Protein AF-A0A7Y8IYF8-F1 (afdb_monomer_lite)

pLDDT: mean 85.67, std 15.32, range [39.69, 97.5]

Foldseek 3Di:
DDDPPPPPQQEEEAEDEDLDDPSVVVQVVVCVVCVVVVHHYDYDYVLVVDDPVCSVVRNVD

Sequence (61 aa):
MKGASTLKQNSIMALSAAAATGHLRAAEALVAAFEIHGVSARHVEMLKYTNPLFRKIYSDL

Secondary structure (DSSP, 8-state):
----------EEEEEE--SSSHHHHHHHHHHHHHHHTT-EEEEEEGGGGS-HHHHHHHH--

Radius of gyration: 16.34 Å; chains: 1; bounding box: 32×14×57 Å

Structure (mmCIF, N/CA/C/O backbone):
data_AF-A0A7Y8IYF8-F1
#
_entry.id   AF-A0A7Y8IYF8-F1
#
loop_
_atom_site.group_PDB
_atom_site.id
_atom_site.type_symbol
_atom_site.label_atom_id
_atom_site.label_alt_id
_atom_site.label_comp_id
_atom_site.label_asym_id
_atom_site.label_entity_id
_atom_site.label_seq_id
_atom_site.pdbx_PDB_ins_code
_atom_site.Cartn_x
_atom_site.Cartn_y
_atom_site.Cartn_z
_atom_site.occupancy
_atom_site.B_iso_or_equiv
_atom_site.auth_seq_id
_atom_site.auth_comp_id
_atom_site.auth_asym_id
_atom_site.auth_atom_id
_atom_site.pdbx_PDB_model_num
ATOM 1 N N . MET A 1 1 ? 2.273 6.393 41.884 1.00 40.47 1 MET A N 1
ATOM 2 C CA . MET A 1 1 ? 1.660 6.733 40.581 1.00 40.47 1 MET A CA 1
ATOM 3 C C . MET A 1 1 ? 2.449 5.999 39.500 1.00 40.47 1 MET A C 1
ATOM 5 O O . MET A 1 1 ? 3.573 6.391 39.227 1.00 40.47 1 MET A O 1
ATOM 9 N N . LYS A 1 2 ? 1.957 4.855 39.000 1.00 39.69 2 LYS A N 1
ATOM 10 C CA . LYS A 1 2 ? 2.633 4.095 37.931 1.00 39.69 2 LYS A CA 1
ATOM 11 C C . LYS A 1 2 ? 2.225 4.709 36.590 1.00 39.69 2 LYS A C 1
ATOM 13 O O . LYS A 1 2 ? 1.033 4.861 36.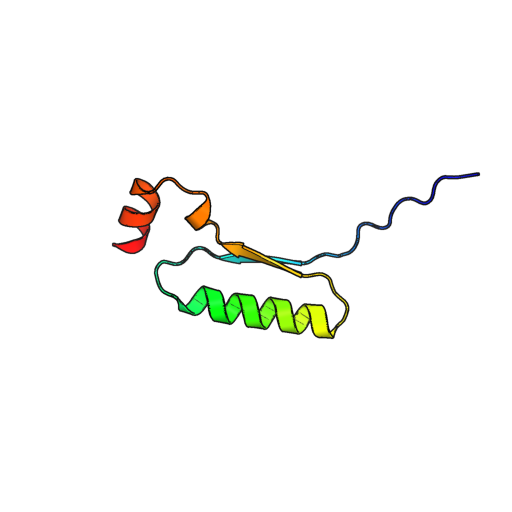345 1.00 39.69 2 LYS A O 1
ATOM 18 N N . GLY A 1 3 ? 3.212 5.116 35.790 1.00 46.41 3 GLY A N 1
ATOM 19 C CA . GLY A 1 3 ? 3.006 5.712 34.474 1.00 46.41 3 GLY A CA 1
ATOM 20 C C . GLY A 1 3 ? 2.186 4.784 33.590 1.00 46.41 3 GLY A C 1
ATOM 21 O O . GLY A 1 3 ? 2.437 3.579 33.557 1.00 46.41 3 GLY A O 1
ATOM 22 N N . ALA A 1 4 ? 1.186 5.350 32.919 1.00 52.44 4 ALA A N 1
ATOM 23 C CA . ALA A 1 4 ? 0.423 4.651 31.905 1.00 52.44 4 ALA A CA 1
ATOM 24 C C . ALA A 1 4 ? 1.408 4.156 30.843 1.00 52.44 4 ALA A C 1
ATOM 26 O O . ALA A 1 4 ? 1.962 4.948 30.083 1.00 52.44 4 ALA A O 1
ATOM 27 N N . SER A 1 5 ? 1.676 2.851 30.826 1.00 53.50 5 SER A N 1
ATOM 28 C CA . SER A 1 5 ? 2.310 2.216 29.683 1.00 53.50 5 SER A CA 1
ATOM 29 C C . SER A 1 5 ? 1.399 2.490 28.495 1.00 53.50 5 SER A C 1
ATOM 31 O O . SER A 1 5 ? 0.297 1.940 28.440 1.00 53.50 5 SER A O 1
ATOM 33 N N . THR A 1 6 ? 1.818 3.385 27.603 1.00 55.06 6 THR A N 1
ATOM 34 C CA . THR A 1 6 ? 1.165 3.641 26.323 1.00 55.06 6 THR A CA 1
ATOM 35 C C . THR A 1 6 ? 0.943 2.284 25.678 1.00 55.06 6 THR A C 1
ATOM 37 O O . THR A 1 6 ? 1.908 1.617 25.298 1.00 55.06 6 THR A O 1
ATOM 40 N N . LEU A 1 7 ? -0.306 1.811 25.666 1.00 56.06 7 LEU A N 1
ATOM 41 C CA . LEU A 1 7 ? -0.650 0.564 25.002 1.00 56.06 7 LEU A CA 1
ATOM 42 C C . LEU A 1 7 ? -0.096 0.696 23.587 1.00 56.06 7 LEU A C 1
ATOM 44 O O . LEU A 1 7 ? -0.362 1.693 22.917 1.00 56.06 7 LEU A O 1
ATOM 48 N N . LYS A 1 8 ? 0.756 -0.247 23.172 1.00 54.97 8 LYS A N 1
ATOM 49 C CA . LYS A 1 8 ? 1.221 -0.327 21.788 1.00 54.97 8 LYS A CA 1
ATOM 50 C C . LYS A 1 8 ? -0.050 -0.348 20.944 1.00 54.97 8 LYS A C 1
ATOM 52 O O . LYS A 1 8 ? -0.765 -1.344 20.963 1.00 54.97 8 LYS A O 1
ATOM 57 N N . GLN A 1 9 ? -0.381 0.770 20.303 1.00 64.31 9 GLN A N 1
ATOM 58 C CA . GLN A 1 9 ? -1.555 0.856 19.448 1.00 64.31 9 GLN A CA 1
ATOM 59 C C . GLN A 1 9 ? -1.347 -0.219 18.378 1.00 64.31 9 GLN A C 1
ATOM 61 O O . GLN A 1 9 ? -0.373 -0.137 17.626 1.00 64.31 9 GLN A O 1
ATOM 66 N N . ASN A 1 10 ? -2.173 -1.270 18.365 1.00 74.75 10 ASN A N 1
ATOM 67 C CA . ASN A 1 10 ? -2.104 -2.289 17.322 1.00 74.75 10 ASN A CA 1
ATOM 68 C C . ASN A 1 10 ? -2.310 -1.568 15.984 1.00 74.75 10 ASN A C 1
ATOM 70 O O . ASN A 1 10 ? -3.409 -1.106 15.689 1.00 74.75 10 ASN A O 1
ATOM 74 N N . SER A 1 11 ? -1.226 -1.404 15.227 1.00 88.31 11 SER A N 1
ATOM 75 C CA . SER A 1 11 ? -1.196 -0.639 13.987 1.00 88.31 11 SER A CA 1
ATOM 76 C C . SER A 1 11 ? -0.720 -1.536 12.858 1.00 88.31 11 SER A C 1
ATOM 78 O O . SER A 1 11 ? 0.245 -2.290 13.010 1.00 88.31 11 SER A O 1
ATOM 80 N N . ILE A 1 12 ? -1.422 -1.462 11.734 1.00 94.81 12 ILE A N 1
ATOM 81 C CA . ILE A 1 12 ? -1.136 -2.242 10.539 1.00 94.81 12 ILE A CA 1
ATOM 82 C C . ILE A 1 12 ? -0.238 -1.434 9.604 1.00 94.81 12 ILE A C 1
ATOM 84 O O . ILE A 1 12 ? -0.460 -0.252 9.343 1.00 94.81 12 ILE A O 1
ATOM 88 N N . MET A 1 13 ? 0.776 -2.095 9.058 1.00 95.00 13 MET A N 1
ATOM 89 C CA . MET A 1 13 ? 1.602 -1.557 7.986 1.00 95.00 13 MET A CA 1
ATOM 90 C C . MET A 1 13 ? 1.430 -2.435 6.750 1.00 95.00 13 MET A C 1
ATOM 92 O O . MET A 1 13 ? 1.862 -3.585 6.740 1.00 95.00 13 MET A O 1
ATOM 96 N N . ALA A 1 14 ? 0.819 -1.884 5.706 1.00 94.62 14 ALA A N 1
ATOM 97 C CA . ALA A 1 14 ? 0.794 -2.497 4.389 1.00 94.62 14 ALA A CA 1
ATOM 98 C C . ALA A 1 14 ? 2.096 -2.151 3.656 1.00 94.62 14 ALA A C 1
ATOM 100 O O . ALA A 1 14 ? 2.435 -0.976 3.504 1.00 94.62 14 ALA A O 1
ATOM 101 N N . LEU A 1 15 ? 2.825 -3.167 3.203 1.00 94.94 15 LEU A N 1
ATOM 102 C CA . LEU A 1 15 ? 4.053 -3.013 2.428 1.00 94.94 15 LEU A CA 1
ATOM 103 C C . LEU A 1 15 ? 3.801 -3.439 0.991 1.00 94.94 15 LEU A C 1
ATOM 105 O O . LEU A 1 15 ? 3.195 -4.479 0.747 1.00 94.94 15 LEU A O 1
ATOM 109 N N . SER A 1 16 ? 4.298 -2.655 0.040 1.00 93.06 16 SER A N 1
ATOM 110 C CA . SER A 1 16 ? 4.250 -3.042 -1.367 1.00 93.06 16 SER A CA 1
ATOM 111 C C . SER A 1 16 ? 5.555 -2.742 -2.086 1.00 93.06 16 SER A C 1
ATOM 113 O O . SER A 1 16 ? 6.113 -1.651 -1.927 1.00 93.06 16 SER A O 1
ATOM 115 N N . ALA A 1 17 ? 5.955 -3.663 -2.954 1.00 89.56 17 ALA A N 1
ATOM 116 C CA . ALA A 1 17 ? 6.973 -3.469 -3.973 1.00 89.56 17 ALA A CA 1
ATOM 117 C C . ALA A 1 17 ? 6.434 -4.057 -5.280 1.00 89.56 17 ALA A C 1
ATOM 119 O O . ALA A 1 17 ? 6.260 -5.267 -5.384 1.00 89.56 17 ALA A O 1
ATOM 120 N N . ALA A 1 18 ? 6.087 -3.197 -6.232 1.00 85.94 18 ALA A N 1
ATOM 121 C CA . ALA A 1 18 ? 5.632 -3.601 -7.556 1.00 85.94 18 ALA A CA 1
ATOM 122 C C . ALA A 1 18 ? 5.923 -2.481 -8.561 1.00 85.94 18 ALA A C 1
ATOM 124 O O . ALA A 1 18 ? 5.993 -1.313 -8.184 1.00 85.94 18 ALA A O 1
ATOM 125 N N . ALA A 1 19 ? 6.103 -2.856 -9.827 1.00 78.06 19 ALA A N 1
ATOM 126 C CA . ALA A 1 19 ? 6.418 -1.937 -10.919 1.00 78.06 19 ALA A CA 1
ATOM 127 C C . ALA A 1 19 ? 5.176 -1.272 -11.543 1.00 78.06 19 ALA A C 1
ATOM 129 O O . ALA A 1 19 ? 5.230 -0.125 -11.982 1.00 78.06 19 ALA A O 1
ATOM 130 N N . ALA A 1 20 ? 4.054 -1.998 -11.586 1.00 79.81 20 ALA A N 1
ATOM 131 C CA . ALA A 1 20 ? 2.765 -1.516 -12.087 1.00 79.81 20 ALA A CA 1
ATOM 132 C C . ALA A 1 20 ? 1.962 -0.804 -10.986 1.00 79.81 20 ALA A C 1
ATOM 134 O O . ALA A 1 20 ? 2.354 -0.828 -9.833 1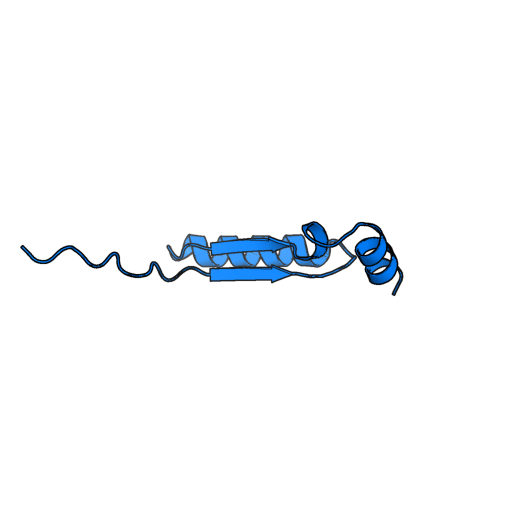.00 79.81 20 ALA A O 1
ATOM 135 N N . THR A 1 21 ? 0.805 -0.213 -11.296 1.00 81.25 21 THR A N 1
ATOM 136 C CA . THR A 1 21 ? 0.036 0.629 -10.349 1.00 81.25 21 THR A CA 1
ATOM 137 C C . THR A 1 21 ? -0.968 -0.122 -9.461 1.00 81.25 21 THR A C 1
ATOM 139 O O . THR A 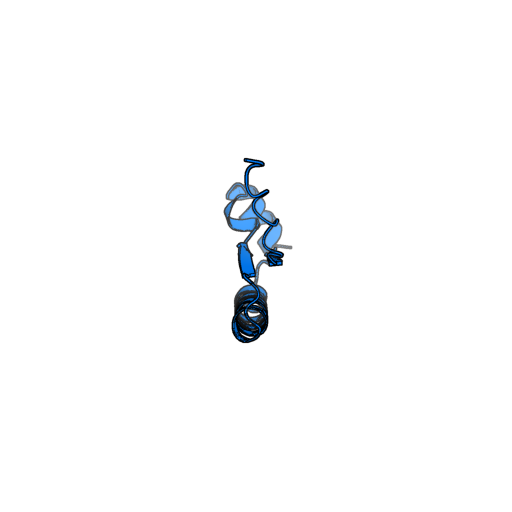1 21 ? -1.516 0.459 -8.523 1.00 81.25 21 THR A O 1
ATOM 142 N N . GLY A 1 22 ? -1.218 -1.414 -9.713 1.00 88.75 22 GLY A N 1
ATOM 143 C CA . GLY A 1 22 ? -2.273 -2.182 -9.030 1.00 88.75 22 GLY A CA 1
ATOM 144 C C . GLY A 1 22 ? -2.088 -2.307 -7.512 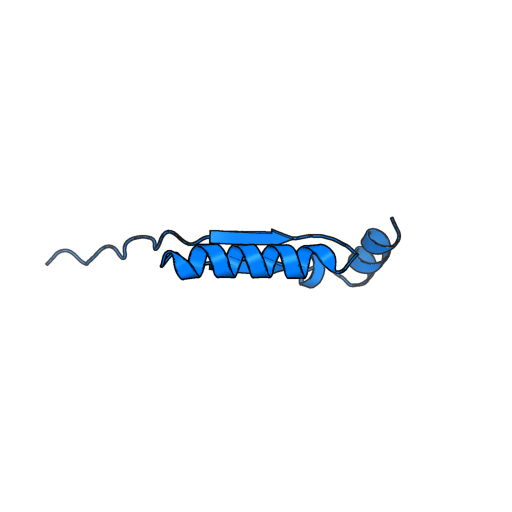1.00 88.75 22 GLY A C 1
ATOM 145 O O . GLY A 1 22 ? -3.059 -2.248 -6.758 1.00 88.75 22 GLY A O 1
ATOM 146 N N . HIS A 1 23 ? -0.840 -2.399 -7.044 1.00 90.69 23 HIS A N 1
ATOM 147 C CA . HIS A 1 23 ? -0.527 -2.487 -5.613 1.00 90.69 23 HIS A CA 1
ATOM 148 C C . HIS A 1 23 ? -0.939 -1.238 -4.822 1.00 90.69 23 HIS A C 1
ATOM 150 O O . HIS A 1 23 ? -1.257 -1.366 -3.643 1.00 90.69 23 HIS A O 1
ATOM 156 N N . LEU A 1 24 ? -0.963 -0.052 -5.445 1.00 92.44 24 LEU A N 1
ATOM 157 C CA . LEU A 1 24 ? -1.378 1.183 -4.776 1.00 92.44 24 LEU A CA 1
ATOM 158 C C . LEU A 1 24 ? -2.857 1.111 -4.403 1.00 92.44 24 LEU A C 1
ATOM 160 O O . LEU A 1 24 ? -3.212 1.314 -3.249 1.00 92.44 24 LEU A O 1
ATOM 164 N N . ARG A 1 25 ? -3.712 0.730 -5.361 1.00 93.50 25 ARG A N 1
ATOM 165 C CA . ARG A 1 25 ? -5.161 0.609 -5.136 1.00 93.50 25 ARG A CA 1
ATOM 166 C C . ARG A 1 25 ? -5.494 -0.510 -4.155 1.00 93.50 25 ARG A C 1
ATOM 168 O O . ARG A 1 25 ? -6.362 -0.340 -3.306 1.00 93.50 25 ARG A O 1
ATOM 175 N N . ALA A 1 26 ? -4.774 -1.630 -4.228 1.00 94.88 26 ALA A N 1
ATOM 176 C CA . ALA A 1 26 ? -4.919 -2.713 -3.259 1.00 94.88 26 ALA A CA 1
ATOM 177 C C . ALA A 1 26 ? -4.524 -2.268 -1.839 1.00 94.88 26 ALA A C 1
ATOM 179 O O . ALA A 1 26 ? -5.235 -2.558 -0.879 1.00 94.88 26 ALA A O 1
ATOM 180 N N . ALA A 1 27 ? -3.420 -1.530 -1.700 1.00 95.69 27 ALA A N 1
ATOM 181 C CA . ALA A 1 27 ? -2.979 -1.027 -0.407 1.00 95.69 27 ALA A CA 1
ATOM 182 C C . ALA A 1 27 ? -3.923 0.040 0.166 1.00 95.69 27 ALA A C 1
ATOM 184 O O . ALA A 1 27 ? -4.225 -0.007 1.355 1.00 95.69 27 ALA A O 1
ATOM 185 N N . GLU A 1 28 ? -4.431 0.951 -0.668 1.00 95.31 28 GLU A N 1
ATOM 186 C CA . GLU A 1 28 ? -5.462 1.923 -0.283 1.00 95.31 28 GLU A CA 1
ATOM 187 C C . GLU A 1 28 ? -6.725 1.223 0.237 1.00 95.31 28 GLU A C 1
ATOM 189 O O . GLU A 1 28 ? -7.237 1.589 1.294 1.00 95.31 28 GLU A O 1
ATOM 194 N N . ALA A 1 29 ? -7.192 0.176 -0.454 1.00 96.88 29 ALA A N 1
ATOM 195 C CA . ALA A 1 29 ? -8.359 -0.595 -0.028 1.00 96.88 29 ALA A CA 1
ATOM 196 C C . ALA A 1 29 ? -8.136 -1.293 1.325 1.00 96.88 29 ALA A C 1
ATOM 198 O O . ALA A 1 29 ? -9.028 -1.293 2.173 1.00 96.88 29 ALA A O 1
ATOM 199 N N . LEU A 1 30 ? -6.942 -1.852 1.554 1.00 96.12 30 LEU A N 1
ATOM 200 C CA . LEU A 1 30 ? -6.587 -2.461 2.838 1.00 96.12 30 LEU A CA 1
ATOM 201 C C . LEU A 1 30 ? -6.545 -1.428 3.966 1.00 96.12 30 LEU A C 1
ATOM 203 O O . LEU A 1 30 ? -7.106 -1.678 5.030 1.00 96.12 30 LEU A O 1
ATOM 207 N N . VAL A 1 31 ? -5.906 -0.276 3.740 1.00 97.50 31 VAL A N 1
ATOM 208 C CA . VAL A 1 31 ? -5.856 0.810 4.732 1.00 97.50 31 VAL A CA 1
ATOM 209 C C . VAL A 1 31 ? -7.270 1.250 5.099 1.00 97.50 31 VAL A C 1
ATOM 211 O O . VAL A 1 31 ? -7.612 1.233 6.280 1.00 97.50 31 VAL A O 1
ATOM 214 N N . ALA A 1 32 ? -8.114 1.522 4.101 1.00 96.75 32 ALA A N 1
ATOM 215 C CA . ALA A 1 32 ? -9.500 1.917 4.326 1.00 96.75 32 ALA A CA 1
ATOM 216 C C . ALA A 1 32 ? -10.286 0.862 5.125 1.00 96.75 32 ALA A C 1
ATOM 218 O O . ALA A 1 32 ? -11.011 1.207 6.056 1.00 96.75 32 ALA A O 1
ATOM 219 N N . ALA A 1 33 ? -10.116 -0.428 4.815 1.00 97.12 33 ALA A N 1
ATOM 220 C CA . ALA A 1 33 ? -10.792 -1.506 5.535 1.00 97.12 33 ALA A CA 1
ATOM 221 C C . ALA A 1 33 ? -10.405 -1.551 7.023 1.00 97.12 33 ALA A C 1
ATOM 223 O O . ALA A 1 33 ? -11.275 -1.690 7.881 1.00 97.12 33 ALA A O 1
ATOM 224 N N . PHE A 1 34 ? -9.119 -1.397 7.351 1.00 95.31 34 PHE A N 1
ATOM 225 C CA . PHE A 1 34 ? -8.672 -1.366 8.747 1.00 95.31 34 PHE A CA 1
ATOM 226 C C . PHE A 1 34 ? -9.145 -0.110 9.484 1.00 95.31 34 PHE A C 1
ATOM 228 O O . PHE A 1 34 ? -9.603 -0.208 10.626 1.00 95.31 34 PHE A O 1
ATOM 235 N N . GLU A 1 35 ? -9.100 1.048 8.827 1.00 94.50 35 GLU A N 1
ATOM 236 C CA . GLU A 1 35 ? -9.545 2.315 9.411 1.00 94.50 35 GLU A CA 1
ATOM 237 C C . GLU A 1 35 ? -11.048 2.313 9.726 1.00 94.50 35 GLU A C 1
ATOM 239 O O . GLU A 1 35 ? -11.441 2.786 10.794 1.00 94.50 35 GLU A O 1
ATOM 244 N N . ILE A 1 36 ? -11.881 1.697 8.875 1.00 96.94 36 ILE A N 1
ATOM 245 C CA . ILE A 1 36 ? -13.322 1.493 9.135 1.00 96.94 36 ILE A CA 1
ATOM 246 C C . ILE A 1 36 ? -13.560 0.717 10.441 1.00 96.94 36 ILE A C 1
ATOM 248 O O . ILE A 1 36 ? -14.537 0.966 11.146 1.00 96.94 36 ILE A O 1
ATOM 252 N N . HIS A 1 37 ? -12.654 -0.191 10.804 1.00 93.69 37 HIS A N 1
ATOM 253 C CA . HIS A 1 37 ? -12.716 -0.961 12.047 1.00 93.69 37 HIS A CA 1
ATOM 254 C C . HIS A 1 37 ? -11.990 -0.291 13.227 1.00 93.69 37 HIS A C 1
ATOM 256 O O . HIS A 1 37 ? -11.771 -0.930 14.258 1.00 93.69 37 HIS A O 1
ATOM 262 N N . GLY A 1 38 ? -11.611 0.986 13.104 1.00 92.69 38 GLY A N 1
ATOM 263 C CA . GLY A 1 38 ? -10.913 1.733 14.154 1.00 92.69 38 GLY A CA 1
ATOM 264 C C . GLY A 1 38 ? -9.467 1.281 14.379 1.00 92.69 38 GLY A C 1
ATOM 265 O O . GLY A 1 38 ? -8.867 1.612 15.405 1.00 92.69 38 GLY A O 1
ATOM 266 N N . VAL A 1 39 ? -8.895 0.523 13.439 1.00 94.19 39 VAL A N 1
ATOM 267 C CA . VAL A 1 39 ? -7.505 0.066 13.485 1.00 94.19 39 VAL A CA 1
ATOM 268 C C . VAL A 1 39 ? -6.651 1.026 12.668 1.00 94.19 39 VAL A C 1
ATOM 270 O O . VAL A 1 39 ? -6.869 1.210 11.475 1.00 94.19 39 VAL A O 1
ATOM 273 N N . SER A 1 40 ? -5.641 1.628 13.301 1.00 94.75 40 SER A N 1
ATOM 274 C CA . SER A 1 40 ? -4.703 2.500 12.590 1.00 94.75 40 SER A CA 1
ATOM 275 C C . SER A 1 40 ? -3.923 1.692 11.555 1.00 94.75 40 SER A C 1
ATOM 277 O O . SER A 1 40 ? -3.230 0.736 11.910 1.00 94.75 40 SER A O 1
ATOM 279 N N . ALA A 1 41 ? -3.993 2.098 10.292 1.00 95.94 41 ALA A N 1
ATOM 280 C CA . ALA A 1 41 ? -3.253 1.474 9.209 1.00 95.94 41 ALA A CA 1
ATOM 281 C C . ALA A 1 41 ? -2.472 2.513 8.404 1.00 95.94 41 ALA A C 1
ATOM 283 O O . ALA A 1 41 ? -2.846 3.678 8.321 1.00 95.94 41 ALA A O 1
ATOM 284 N N . ARG A 1 42 ? -1.358 2.090 7.807 1.00 95.81 42 ARG A N 1
ATOM 285 C CA . ARG A 1 42 ? -0.614 2.900 6.837 1.00 95.81 42 ARG A CA 1
ATOM 286 C C . ARG A 1 42 ? -0.038 2.040 5.733 1.00 95.81 42 ARG A C 1
ATOM 288 O O . ARG A 1 42 ? 0.337 0.891 5.963 1.00 95.81 42 ARG A O 1
ATOM 295 N N . HIS A 1 43 ? 0.112 2.631 4.558 1.00 96.56 43 HIS A N 1
ATOM 296 C CA . HIS A 1 43 ? 0.800 2.017 3.433 1.00 96.56 43 HIS A CA 1
ATOM 297 C C . HIS A 1 43 ? 2.203 2.603 3.264 1.00 96.56 43 HIS A C 1
ATOM 299 O O . HIS A 1 43 ? 2.398 3.814 3.365 1.00 96.56 43 HIS A O 1
ATOM 305 N N . VAL A 1 44 ? 3.185 1.737 3.012 1.00 95.75 44 VAL A N 1
ATOM 306 C CA . VAL A 1 44 ? 4.553 2.120 2.661 1.00 95.75 44 VAL A CA 1
ATOM 307 C C . VAL A 1 44 ? 4.931 1.449 1.343 1.00 95.75 44 VAL A C 1
ATOM 309 O O . VAL A 1 44 ? 5.021 0.224 1.229 1.00 95.75 44 VAL A O 1
ATOM 312 N N . GLU A 1 45 ? 5.193 2.277 0.338 1.00 93.62 45 GLU A N 1
ATOM 313 C CA . GLU A 1 45 ? 5.714 1.839 -0.950 1.00 93.62 45 GLU A CA 1
ATOM 314 C C . GLU A 1 45 ? 7.240 1.730 -0.881 1.00 93.62 45 GLU A C 1
ATOM 316 O O . GLU A 1 45 ? 7.954 2.734 -0.887 1.00 93.62 45 GLU A O 1
A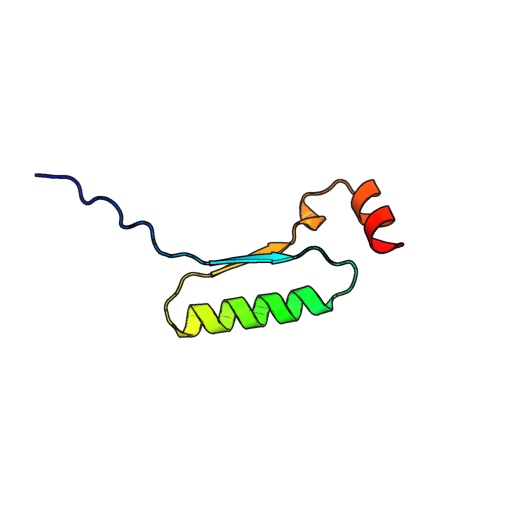TOM 321 N N . MET A 1 46 ? 7.756 0.504 -0.809 1.00 92.38 46 MET A N 1
ATOM 322 C CA . MET A 1 46 ? 9.177 0.264 -0.539 1.00 92.38 46 MET A CA 1
ATOM 323 C C . MET A 1 46 ? 10.091 0.770 -1.658 1.00 92.38 46 MET A C 1
ATOM 325 O O . MET A 1 46 ? 11.166 1.296 -1.373 1.00 92.38 46 MET A O 1
ATOM 329 N N . LEU A 1 47 ? 9.649 0.705 -2.918 1.00 90.56 47 LEU A N 1
ATOM 330 C CA . LEU A 1 47 ? 10.438 1.188 -4.057 1.00 90.56 47 LEU A CA 1
ATOM 331 C C . LEU A 1 47 ? 10.690 2.702 -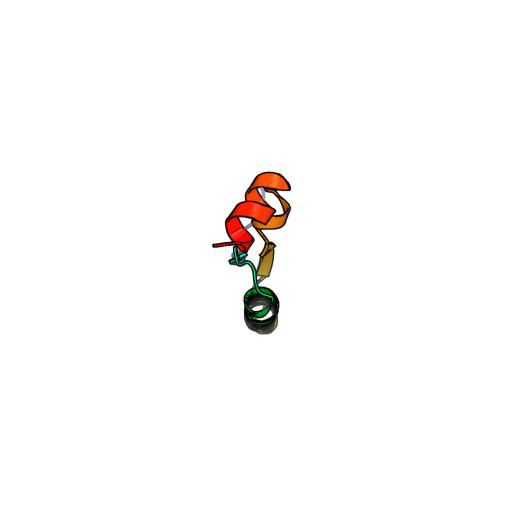4.017 1.00 90.56 47 LEU A C 1
ATOM 333 O O . LEU A 1 47 ? 11.644 3.170 -4.641 1.00 90.56 47 LEU A O 1
ATOM 337 N N . LYS A 1 48 ? 9.911 3.485 -3.254 1.00 89.75 48 LYS A N 1
ATOM 338 C CA . LYS A 1 48 ? 10.200 4.914 -3.031 1.00 89.75 48 LYS A CA 1
ATOM 339 C C . LYS A 1 48 ? 11.515 5.144 -2.285 1.00 89.75 48 LYS A C 1
ATOM 341 O O . LYS A 1 48 ? 12.140 6.178 -2.496 1.00 89.75 48 LYS A O 1
ATOM 346 N N . TYR A 1 49 ? 11.946 4.176 -1.479 1.00 93.31 49 TYR A N 1
ATOM 347 C CA . TYR A 1 49 ? 13.149 4.255 -0.647 1.00 93.31 49 TYR A CA 1
ATOM 348 C C . TYR A 1 49 ? 14.375 3.593 -1.284 1.00 93.31 49 TYR A C 1
ATOM 350 O O . TYR A 1 49 ? 15.466 3.651 -0.722 1.00 93.31 49 TYR A O 1
ATOM 358 N N . THR A 1 50 ? 14.224 2.968 -2.452 1.00 92.56 50 THR A N 1
ATOM 359 C CA . THR A 1 50 ? 15.350 2.412 -3.206 1.00 92.56 50 THR A CA 1
ATOM 360 C C . THR A 1 50 ? 15.959 3.465 -4.123 1.00 92.56 50 THR A C 1
ATOM 362 O O . THR A 1 50 ? 15.293 4.418 -4.536 1.00 92.56 50 THR A O 1
ATOM 365 N N . ASN A 1 51 ? 17.220 3.265 -4.510 1.00 94.81 51 ASN A N 1
ATOM 366 C CA . ASN A 1 51 ? 17.855 4.138 -5.490 1.00 94.81 51 ASN A CA 1
ATOM 367 C C . ASN A 1 51 ? 17.145 4.041 -6.869 1.00 94.81 51 ASN A C 1
ATOM 369 O O . ASN A 1 51 ? 16.539 3.006 -7.179 1.00 94.81 51 ASN A O 1
ATOM 373 N N . PRO A 1 52 ? 17.215 5.092 -7.711 1.00 91.12 52 PRO A N 1
ATOM 374 C CA . PRO A 1 52 ? 16.545 5.103 -9.013 1.00 91.12 52 PRO A CA 1
ATOM 375 C C . PRO A 1 52 ? 16.999 3.993 -9.971 1.00 91.12 52 PRO A C 1
ATOM 377 O O . PRO A 1 52 ? 16.180 3.486 -10.732 1.00 91.12 52 PRO A O 1
ATOM 380 N N . LEU A 1 53 ? 18.276 3.592 -9.920 1.00 93.19 53 LEU A N 1
ATOM 381 C CA . LEU A 1 53 ? 18.817 2.523 -10.766 1.00 93.19 53 LEU A CA 1
ATOM 382 C C . LEU A 1 53 ? 18.161 1.176 -10.439 1.00 93.19 53 LEU A C 1
ATOM 384 O O . LEU A 1 53 ? 17.708 0.481 -11.342 1.00 93.19 53 LEU A O 1
ATOM 388 N N . PHE A 1 54 ? 18.047 0.845 -9.154 1.00 91.69 54 PHE A N 1
ATOM 389 C CA . PHE A 1 54 ? 17.358 -0.351 -8.687 1.00 91.69 54 PHE A CA 1
ATOM 390 C C . PHE A 1 54 ? 15.889 -0.327 -9.097 1.00 91.69 54 PHE A C 1
ATOM 392 O O . PHE A 1 54 ? 15.395 -1.321 -9.611 1.00 91.69 54 PHE A O 1
ATOM 399 N N . ARG A 1 55 ? 15.201 0.811 -8.919 1.00 89.12 55 ARG A N 1
ATOM 400 C CA . ARG A 1 55 ? 13.790 0.937 -9.309 1.00 89.12 55 ARG A CA 1
ATOM 401 C C . ARG A 1 55 ? 13.599 0.680 -10.802 1.00 89.12 55 ARG A C 1
ATOM 403 O O . ARG A 1 55 ? 12.677 -0.035 -11.161 1.00 89.12 55 ARG A O 1
ATOM 410 N N . LYS A 1 56 ? 14.479 1.224 -11.649 1.00 89.06 56 LYS A N 1
ATOM 411 C CA . LYS A 1 56 ? 14.439 0.994 -13.097 1.00 89.06 56 LYS A CA 1
ATOM 412 C C . LYS A 1 56 ? 14.630 -0.485 -13.433 1.00 89.06 56 LYS A C 1
ATOM 414 O O . LYS A 1 56 ? 13.771 -1.063 -14.076 1.00 89.06 56 LYS A O 1
ATOM 419 N N . ILE A 1 57 ? 15.703 -1.101 -12.930 1.00 91.38 57 ILE A N 1
ATOM 420 C CA . ILE A 1 57 ? 15.995 -2.521 -13.188 1.00 91.38 57 ILE A CA 1
ATOM 421 C C . ILE A 1 57 ? 14.849 -3.409 -12.697 1.00 91.38 57 ILE A C 1
ATOM 423 O O . ILE A 1 57 ? 14.426 -4.302 -13.412 1.00 91.38 57 ILE A O 1
ATOM 427 N N . TYR A 1 58 ? 14.331 -3.151 -11.495 1.00 88.75 58 TYR A N 1
ATOM 428 C CA . TYR A 1 58 ? 13.226 -3.912 -10.918 1.00 88.75 58 TYR A CA 1
ATOM 429 C C . TYR A 1 58 ? 11.931 -3.781 -11.729 1.00 88.75 58 TYR A C 1
ATOM 431 O O . TYR A 1 58 ? 11.167 -4.735 -11.798 1.00 88.75 58 TYR A O 1
ATOM 439 N N . SER A 1 59 ? 11.677 -2.613 -12.324 1.00 85.44 59 SER A N 1
ATOM 440 C CA . SER A 1 59 ? 10.494 -2.384 -13.156 1.00 85.44 59 SER A CA 1
ATOM 441 C C . SER A 1 59 ? 10.592 -2.948 -14.571 1.00 85.44 59 SER A C 1
ATOM 443 O O . SER A 1 59 ? 9.553 -3.137 -15.198 1.00 85.44 59 SER A O 1
ATOM 445 N N . ASP A 1 60 ? 11.808 -3.179 -15.066 1.00 85.88 60 ASP A N 1
ATOM 446 C CA . ASP A 1 60 ? 12.069 -3.719 -16.405 1.00 85.88 60 ASP A CA 1
ATOM 447 C C . ASP A 1 60 ? 12.079 -5.270 -16.432 1.00 85.88 60 ASP A C 1
ATOM 449 O O . ASP A 1 60 ? 12.177 -5.853 -17.514 1.00 85.88 60 ASP A O 1
ATOM 453 N N . LEU A 1 61 ? 12.003 -5.929 -15.263 1.00 78.38 61 LEU A N 1
ATOM 454 C CA . LEU A 1 61 ? 11.845 -7.387 -15.099 1.00 78.38 61 LEU A CA 1
ATOM 455 C C . LEU A 1 61 ? 10.389 -7.827 -15.306 1.00 78.38 61 LEU A C 1
ATOM 457 O O . LEU A 1 61 ? 10.201 -8.894 -15.933 1.00 78.38 61 LEU A O 1
#